Protein AF-A0A8T2WUZ8-F1 (afdb_monomer_lite)

Radius of gyration: 17.4 Å; chains: 1; bounding box: 38×39×37 Å

pLDDT: mean 89.7, std 8.57, range [50.97, 95.38]

InterPro domains:
  IPR001266 Small ribosomal subunit protein eS19 [PF01090] (1-62)
  IPR001266 Small ribosomal subunit protein eS19 [PTHR11710] (1-63)
  IPR001266 Small ribosomal subunit protein eS19 [SM01413] (1-64)
  IPR018277 Small ribosomal subunit protein eS19, conserved site [PS00628] (12-31)
  IPR036388 Winged helix-like DNA-binding domain superfamily [G3DSA:1.10.10.10] (1-65)
  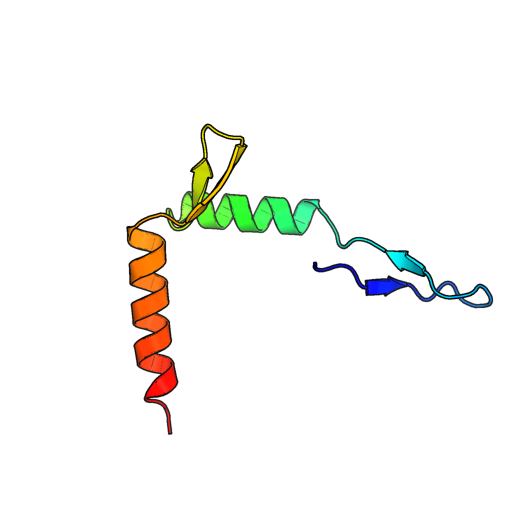IPR036390 Winged helix DNA-binding domain superfamily [SSF46785] (1-63)

Foldseek 3Di:
DPWDFDDPDPDGTDIDDDDPVVVVVVQVVCVVVVQWDADPVGDIDGDPVNVVVVVVVVVVVVPDD

Secondary structure (DSSP, 8-state):
---EEEEETTEEEEEEPPPHHHHHHHHHHHHHTTSEEE-TTSSEEE-HHHHHHHHHHHHHHTT--

Organism: Populus deltoides (NCBI:txid3696)

Sequence (65 aa):
IYGGSKRNGSRPPHFCKSSGSIARHILQQLQNVNIIDIDPKGGRRITSSGQRDLDQVAGRIVVAP

Structure (mmCIF, N/CA/C/O backbone):
data_AF-A0A8T2WUZ8-F1
#
_entry.id   AF-A0A8T2WUZ8-F1
#
loop_
_atom_site.group_PDB
_atom_site.id
_atom_site.type_symbol
_atom_site.label_atom_id
_atom_site.label_alt_id
_atom_site.label_comp_id
_atom_site.label_asym_id
_atom_site.label_entity_id
_atom_site.label_seq_id
_atom_site.pdbx_PDB_ins_code
_atom_site.Cartn_x
_atom_site.Cartn_y
_atom_site.Cartn_z
_atom_site.occupancy
_atom_site.B_iso_or_equiv
_atom_site.auth_seq_id
_atom_site.auth_comp_id
_atom_site.auth_asym_id
_atom_site.auth_atom_id
_atom_site.pdbx_PDB_model_num
ATOM 1 N N . ILE A 1 1 ? 10.716 -2.065 -0.995 1.00 83.69 1 ILE A N 1
ATOM 2 C CA . ILE A 1 1 ? 9.809 -3.232 -0.936 1.00 83.69 1 ILE A CA 1
ATOM 3 C C . ILE A 1 1 ? 9.397 -3.636 -2.346 1.00 83.69 1 ILE A C 1
ATOM 5 O O . ILE A 1 1 ? 10.005 -4.552 -2.859 1.00 83.69 1 ILE A O 1
ATOM 9 N N . TYR A 1 2 ? 8.512 -2.909 -3.033 1.00 91.06 2 TYR A N 1
ATOM 10 C CA . TYR A 1 2 ? 8.015 -3.322 -4.363 1.00 91.06 2 TYR A CA 1
ATOM 11 C C . TYR A 1 2 ? 8.883 -2.913 -5.571 1.00 91.06 2 TYR A C 1
ATOM 13 O O . TYR A 1 2 ? 8.455 -3.046 -6.712 1.00 91.06 2 TYR A O 1
ATOM 21 N N . GLY A 1 3 ? 10.081 -2.368 -5.338 1.00 91.81 3 GLY A N 1
ATOM 22 C CA . GLY A 1 3 ? 11.019 -2.020 -6.412 1.00 91.81 3 GLY A CA 1
ATOM 23 C C . GLY A 1 3 ? 11.821 -3.231 -6.887 1.00 91.81 3 GLY A C 1
ATOM 24 O O . GLY A 1 3 ? 11.818 -4.272 -6.237 1.00 91.81 3 GLY A O 1
ATOM 25 N N . GLY A 1 4 ? 12.553 -3.077 -7.986 1.00 94.38 4 GLY A N 1
ATOM 26 C CA . GLY A 1 4 ? 13.320 -4.169 -8.581 1.00 94.38 4 GLY A CA 1
ATOM 27 C C . GLY A 1 4 ? 14.541 -3.696 -9.356 1.00 94.38 4 GLY A C 1
ATOM 28 O O . GLY A 1 4 ? 14.807 -2.499 -9.478 1.00 94.38 4 GLY A O 1
ATOM 29 N N . SER A 1 5 ? 15.297 -4.659 -9.875 1.00 92.75 5 SER A N 1
ATOM 30 C CA . SER A 1 5 ? 16.451 -4.404 -10.734 1.00 92.75 5 SER A CA 1
ATOM 31 C C . SER A 1 5 ? 15.986 -3.897 -12.101 1.00 92.75 5 SER A C 1
ATOM 33 O O . SER A 1 5 ? 15.312 -4.613 -12.842 1.00 92.75 5 SER A O 1
ATOM 35 N N . LYS A 1 6 ? 16.309 -2.646 -12.439 1.00 93.88 6 LYS A N 1
ATOM 36 C CA . LYS A 1 6 ? 15.955 -2.053 -13.730 1.00 93.88 6 LYS A CA 1
ATOM 37 C C . LYS A 1 6 ? 17.027 -2.379 -14.760 1.00 93.88 6 LYS A C 1
ATOM 39 O O . LYS A 1 6 ? 18.188 -1.996 -14.608 1.00 93.88 6 LYS A O 1
ATOM 44 N N . ARG A 1 7 ? 16.615 -3.029 -15.849 1.00 93.25 7 ARG A N 1
ATOM 45 C CA . ARG A 1 7 ? 17.465 -3.269 -17.018 1.00 93.25 7 ARG A CA 1
ATOM 46 C C . ARG A 1 7 ? 17.671 -1.961 -17.788 1.00 93.25 7 ARG A C 1
ATOM 48 O O . ARG A 1 7 ? 16.725 -1.429 -18.360 1.00 93.25 7 ARG A O 1
ATOM 55 N N . ASN A 1 8 ? 18.910 -1.471 -17.828 1.00 91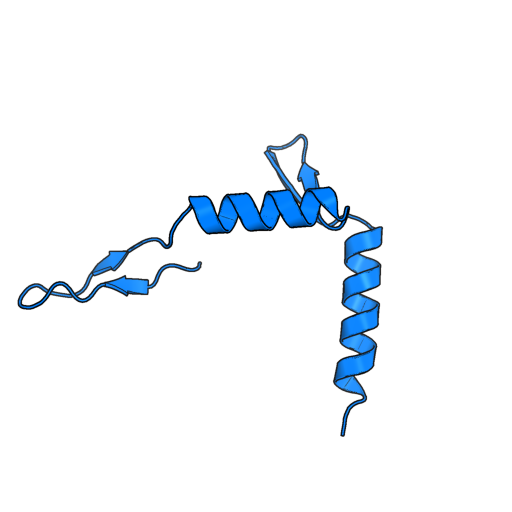.50 8 ASN A N 1
ATOM 56 C CA . ASN A 1 8 ? 19.296 -0.219 -18.496 1.00 91.50 8 ASN A CA 1
ATOM 57 C C . ASN A 1 8 ? 20.006 -0.454 -19.850 1.00 91.50 8 ASN A C 1
ATOM 59 O O . ASN A 1 8 ? 20.835 0.352 -20.276 1.00 91.50 8 ASN A O 1
ATOM 63 N N . GLY A 1 9 ? 19.712 -1.570 -20.525 1.00 94.88 9 GLY A N 1
ATOM 64 C CA . GLY A 1 9 ? 20.349 -1.939 -21.793 1.00 94.88 9 GLY A CA 1
ATOM 65 C C . GLY A 1 9 ? 21.808 -2.358 -21.604 1.00 94.88 9 GLY A C 1
ATOM 66 O O . GLY A 1 9 ? 22.071 -3.338 -20.915 1.00 94.88 9 GLY A O 1
ATOM 67 N N . SER A 1 10 ? 22.740 -1.621 -22.218 1.00 94.56 10 SER A N 1
ATOM 68 C CA . SER A 1 10 ? 24.187 -1.886 -22.139 1.00 94.56 10 SER A CA 1
ATOM 69 C C . SER A 1 10 ? 24.823 -1.460 -20.810 1.00 94.56 10 SER A C 1
ATOM 71 O O . SER A 1 10 ? 25.956 -1.845 -20.529 1.00 94.56 10 SER A O 1
ATOM 73 N N . ARG A 1 11 ? 24.139 -0.635 -20.006 1.00 92.94 11 ARG A N 1
ATOM 74 C CA . ARG A 1 11 ? 24.626 -0.208 -18.686 1.00 92.94 11 ARG A CA 1
ATOM 75 C C . ARG A 1 11 ? 24.260 -1.246 -17.617 1.00 92.94 11 ARG A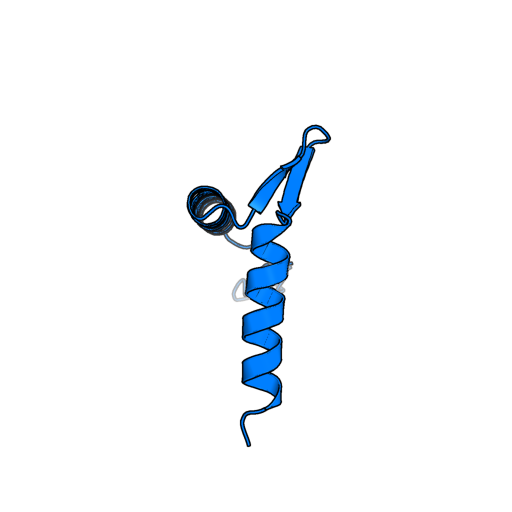 C 1
ATOM 77 O O . ARG A 1 11 ? 23.188 -1.851 -17.734 1.00 92.94 11 ARG A O 1
ATOM 84 N N . PRO A 1 12 ? 25.079 -1.408 -16.557 1.00 94.25 12 PRO A N 1
ATOM 85 C CA . PRO A 1 12 ? 24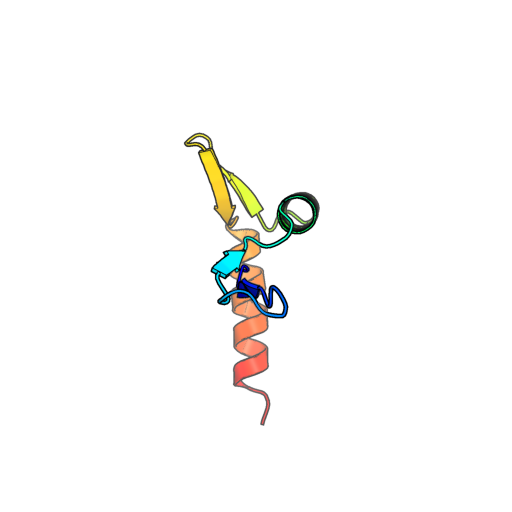.756 -2.294 -15.448 1.00 94.25 12 PRO A CA 1
ATOM 86 C C . PRO A 1 12 ? 23.362 -2.024 -14.856 1.00 94.25 12 PRO A C 1
ATOM 88 O O . PRO A 1 12 ? 22.878 -0.880 -14.856 1.00 94.25 12 PRO A O 1
ATOM 91 N N . PRO A 1 13 ? 22.683 -3.073 -14.369 1.00 94.25 13 PRO A N 1
ATOM 92 C CA . PRO A 1 13 ? 21.383 -2.922 -13.748 1.00 94.25 13 PRO A CA 1
ATOM 93 C C . PRO A 1 13 ? 21.499 -2.245 -12.376 1.00 94.25 13 PRO A C 1
ATOM 95 O O . PRO A 1 13 ? 22.409 -2.524 -11.599 1.00 94.25 13 PRO A O 1
ATOM 98 N N . HIS A 1 14 ? 20.535 -1.380 -12.064 1.00 93.75 14 HIS A N 1
ATOM 99 C CA . HIS A 1 14 ? 20.437 -0.703 -10.769 1.00 93.75 14 HIS A CA 1
ATOM 100 C C . HIS A 1 14 ? 19.027 -0.842 -10.201 1.00 93.75 14 HIS A C 1
ATOM 102 O O . HIS A 1 14 ? 18.052 -0.962 -10.945 1.00 93.75 14 HIS A O 1
ATOM 108 N N . PHE A 1 15 ? 18.903 -0.795 -8.876 1.00 94.06 15 PHE A N 1
ATOM 109 C CA . PHE A 1 15 ? 17.602 -0.837 -8.219 1.00 94.06 15 PHE A CA 1
ATOM 110 C C . PHE A 1 15 ? 16.776 0.409 -8.556 1.00 94.06 15 PHE A C 1
ATOM 112 O O . PHE A 1 15 ? 17.234 1.540 -8.396 1.00 94.06 15 PHE A O 1
ATOM 119 N N . CYS A 1 16 ? 15.532 0.207 -8.981 1.00 93.00 16 CYS A N 1
ATOM 120 C CA . CYS A 1 16 ? 14.549 1.266 -9.151 1.00 93.00 16 CYS A CA 1
ATOM 121 C C . CYS A 1 16 ? 13.327 1.010 -8.277 1.00 93.00 16 CYS A C 1
ATOM 123 O O . CYS A 1 16 ? 12.824 -0.109 -8.161 1.00 93.00 16 CYS A O 1
ATOM 125 N N . LYS A 1 17 ? 12.834 2.093 -7.675 1.00 93.00 17 LYS A N 1
ATOM 126 C CA . LYS A 1 17 ? 11.607 2.089 -6.880 1.00 93.00 17 LYS A CA 1
ATOM 127 C C . LYS A 1 17 ? 10.403 1.857 -7.797 1.00 93.00 17 LYS A C 1
ATOM 129 O O . LYS A 1 17 ? 10.388 2.309 -8.940 1.00 93.00 17 LYS A O 1
ATOM 134 N N . SER A 1 18 ? 9.391 1.176 -7.273 1.00 92.19 18 SER A N 1
ATOM 135 C CA . SER A 1 18 ? 8.087 1.058 -7.921 1.00 92.19 18 SER A CA 1
ATOM 136 C C . SER A 1 18 ? 7.347 2.393 -7.945 1.00 92.19 18 SER A C 1
ATOM 138 O O . SER A 1 18 ? 7.705 3.339 -7.238 1.00 92.19 18 SER A O 1
ATOM 140 N N . SER A 1 19 ? 6.262 2.448 -8.718 1.00 93.50 19 SER A N 1
ATOM 141 C CA . SER A 1 19 ? 5.389 3.618 -8.741 1.00 93.50 19 SER A CA 1
ATOM 142 C C . SER A 1 19 ? 4.795 3.905 -7.359 1.00 93.50 19 SER A C 1
ATOM 144 O O . SER A 1 19 ? 4.104 3.072 -6.768 1.00 93.50 19 SER A O 1
ATOM 146 N N . GLY A 1 20 ? 5.045 5.115 -6.855 1.00 93.69 20 GLY A N 1
ATOM 147 C CA . GLY A 1 20 ? 4.466 5.592 -5.600 1.00 93.69 20 GLY A CA 1
ATOM 148 C C . GLY A 1 20 ? 2.988 5.974 -5.717 1.00 93.69 20 GLY A C 1
ATOM 149 O O . GLY A 1 20 ? 2.282 5.946 -4.711 1.00 93.69 20 GLY A O 1
ATOM 150 N N . SER A 1 21 ? 2.498 6.308 -6.920 1.00 94.62 21 SER A N 1
ATOM 151 C CA . SER A 1 21 ? 1.084 6.657 -7.125 1.00 94.62 21 SER A CA 1
ATOM 152 C C . SER A 1 21 ? 0.179 5.446 -6.926 1.00 94.62 21 SER A C 1
ATOM 154 O O . SER A 1 21 ? -0.812 5.550 -6.211 1.00 94.62 21 SER A O 1
ATOM 156 N N . ILE A 1 22 ? 0.575 4.290 -7.467 1.00 94.19 22 ILE A N 1
ATOM 157 C CA . ILE A 1 22 ? -0.159 3.026 -7.326 1.00 94.19 22 ILE A CA 1
ATOM 158 C C . ILE A 1 22 ? -0.228 2.624 -5.852 1.00 94.19 22 ILE A C 1
ATOM 160 O O . ILE A 1 22 ? -1.313 2.400 -5.323 1.00 94.19 22 ILE A O 1
ATOM 164 N N . ALA A 1 23 ? 0.917 2.612 -5.160 1.00 93.12 23 ALA A N 1
ATOM 165 C CA . ALA A 1 23 ? 0.963 2.268 -3.742 1.00 93.12 23 ALA A CA 1
ATOM 166 C C . ALA A 1 23 ? 0.088 3.207 -2.892 1.00 93.12 23 ALA A C 1
ATOM 168 O O . ALA A 1 23 ? -0.657 2.748 -2.030 1.00 93.12 23 ALA A O 1
ATOM 169 N N . ARG A 1 24 ? 0.124 4.521 -3.159 1.00 93.88 24 ARG A N 1
ATOM 170 C CA . ARG A 1 24 ? -0.725 5.497 -2.460 1.00 93.88 24 ARG A CA 1
ATOM 171 C C . ARG A 1 24 ? -2.207 5.259 -2.729 1.00 93.88 24 ARG A C 1
ATOM 173 O O . ARG A 1 24 ? -2.988 5.283 -1.782 1.00 93.88 24 ARG A O 1
ATOM 180 N N . HIS A 1 25 ? -2.572 5.044 -3.990 1.00 95.00 25 HIS A N 1
ATOM 181 C CA . HIS A 1 25 ? -3.959 4.863 -4.396 1.00 95.00 25 HIS A CA 1
ATOM 182 C C . HIS A 1 25 ? -4.569 3.615 -3.758 1.00 95.00 25 HIS A C 1
ATOM 184 O O . HIS A 1 25 ? -5.626 3.709 -3.145 1.00 95.00 25 HIS A O 1
ATOM 190 N N . ILE A 1 26 ? -3.871 2.476 -3.801 1.00 94.19 26 ILE A N 1
ATOM 191 C CA . ILE A 1 26 ? -4.334 1.231 -3.167 1.00 94.19 26 ILE A CA 1
ATOM 192 C C . ILE A 1 26 ? -4.571 1.443 -1.673 1.00 94.19 26 ILE A C 1
ATOM 19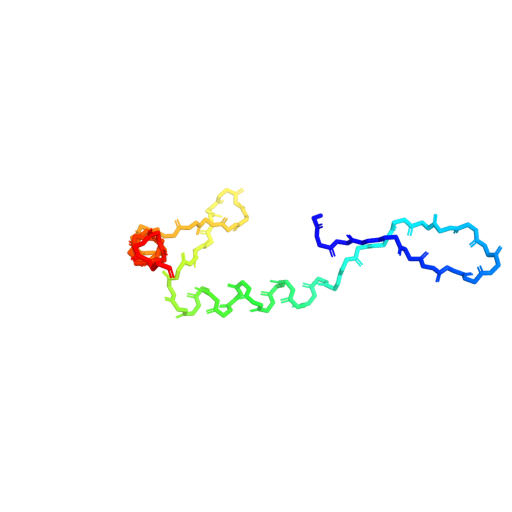4 O O . ILE A 1 26 ? -5.611 1.059 -1.149 1.00 94.19 26 ILE A O 1
ATOM 198 N N . LEU A 1 27 ? -3.640 2.103 -0.982 1.00 93.12 27 LEU A N 1
ATOM 199 C CA . LEU A 1 27 ? -3.803 2.341 0.445 1.00 93.12 27 LEU A CA 1
ATOM 200 C C . LEU A 1 27 ? -4.992 3.278 0.735 1.00 93.12 27 LEU A C 1
ATOM 202 O O . LEU A 1 27 ? -5.704 3.060 1.709 1.00 93.12 27 LEU A O 1
ATOM 206 N N . GLN A 1 28 ? -5.237 4.303 -0.092 1.00 94.25 28 GLN A N 1
ATOM 207 C CA . GLN A 1 28 ? -6.438 5.148 0.020 1.00 94.25 28 GLN A CA 1
ATOM 208 C C . GLN A 1 28 ? -7.725 4.338 -0.188 1.00 94.25 28 GLN A C 1
ATOM 210 O O . GLN A 1 28 ? -8.666 4.505 0.577 1.00 94.25 28 GLN A O 1
ATOM 215 N N . GLN A 1 29 ? -7.751 3.418 -1.156 1.00 95.38 29 GLN A N 1
ATOM 216 C CA . GLN A 1 29 ? -8.903 2.534 -1.349 1.00 95.38 29 GLN A CA 1
ATOM 217 C C . GLN A 1 29 ? -9.130 1.620 -0.139 1.00 95.38 29 GLN A C 1
ATOM 219 O O . GLN A 1 29 ? -10.252 1.508 0.339 1.00 95.38 29 GLN A O 1
ATOM 224 N N . LEU A 1 30 ? -8.073 1.030 0.425 1.00 93.12 30 LEU A N 1
ATOM 225 C CA . LEU A 1 30 ? -8.181 0.203 1.636 1.00 93.12 30 LEU A CA 1
ATOM 226 C C . LEU A 1 30 ? -8.630 0.997 2.871 1.00 93.12 30 LEU A C 1
ATOM 228 O O . LEU A 1 30 ? -9.251 0.432 3.771 1.00 93.12 30 LEU A O 1
ATOM 232 N N . GLN A 1 31 ? -8.346 2.299 2.901 1.00 92.56 31 GLN A N 1
ATOM 233 C CA . GLN A 1 31 ? -8.870 3.201 3.920 1.00 92.56 31 GLN A CA 1
ATOM 234 C C . GLN A 1 31 ? -10.368 3.466 3.731 1.00 92.56 31 GLN A C 1
ATOM 236 O O . GLN A 1 31 ? -11.106 3.420 4.707 1.00 92.56 31 GLN A O 1
ATOM 241 N N . ASN A 1 32 ? -10.846 3.634 2.493 1.00 92.25 32 ASN A N 1
ATOM 242 C CA . ASN A 1 32 ? -12.284 3.755 2.210 1.00 92.25 32 ASN A CA 1
ATOM 243 C C . ASN A 1 32 ? -13.070 2.497 2.620 1.00 92.25 32 ASN A C 1
ATOM 245 O O . ASN A 1 32 ? -14.229 2.588 3.013 1.00 92.25 32 ASN A O 1
ATOM 249 N N . VAL A 1 33 ? -12.434 1.324 2.546 1.00 91.19 33 VAL A N 1
ATOM 250 C CA . VAL A 1 33 ? -13.002 0.034 2.976 1.00 91.19 33 VAL A CA 1
ATOM 251 C C . VAL A 1 33 ? -12.831 -0.196 4.495 1.00 91.19 33 VAL A C 1
ATOM 253 O O . VAL A 1 33 ? -13.255 -1.217 5.020 1.00 91.19 33 VAL A O 1
ATOM 256 N N . ASN A 1 34 ? -12.259 0.762 5.237 1.00 88.25 34 ASN A N 1
ATOM 257 C CA . ASN A 1 34 ? -12.027 0.714 6.692 1.00 88.25 34 ASN A CA 1
ATOM 258 C C . ASN A 1 34 ? -11.113 -0.430 7.179 1.00 88.25 34 ASN A C 1
ATOM 260 O O . ASN A 1 34 ? -11.171 -0.835 8.343 1.00 88.25 34 ASN A O 1
ATOM 264 N N . ILE A 1 35 ? -10.233 -0.937 6.312 1.00 91.19 35 ILE A N 1
ATOM 265 C CA . ILE A 1 35 ? -9.232 -1.962 6.665 1.00 91.19 35 ILE A CA 1
ATOM 266 C C . ILE A 1 35 ? -7.968 -1.310 7.250 1.00 91.19 35 ILE A C 1
ATOM 268 O O . ILE A 1 35 ? -7.282 -1.882 8.098 1.00 91.19 35 ILE A O 1
ATOM 272 N N . ILE A 1 36 ? -7.642 -0.100 6.793 1.00 92.81 36 ILE A N 1
ATOM 273 C CA . ILE A 1 36 ? -6.433 0.641 7.165 1.00 92.81 36 ILE A CA 1
ATOM 274 C C . ILE A 1 36 ? -6.823 2.055 7.598 1.00 92.81 36 ILE A C 1
ATOM 276 O O . ILE A 1 36 ? -7.664 2.673 6.957 1.00 92.81 36 ILE A O 1
ATOM 280 N N . ASP A 1 37 ? -6.162 2.590 8.621 1.00 90.50 37 ASP A N 1
ATOM 281 C CA . ASP A 1 37 ? -6.347 3.955 9.116 1.00 90.50 37 ASP A CA 1
ATOM 282 C C . ASP A 1 37 ? -5.023 4.742 9.148 1.00 90.50 37 ASP A C 1
ATOM 284 O O . ASP A 1 37 ? -3.929 4.180 9.003 1.00 90.50 37 ASP A O 1
ATOM 288 N N . ILE A 1 38 ? -5.116 6.062 9.296 1.00 90.12 38 ILE A N 1
ATOM 289 C CA . ILE A 1 38 ? -3.968 6.961 9.431 1.00 90.12 38 ILE A CA 1
ATOM 290 C C . ILE A 1 38 ? -3.520 6.962 10.892 1.00 90.12 38 ILE A C 1
ATOM 292 O O . ILE A 1 38 ? -4.292 7.271 11.795 1.00 90.12 38 ILE A O 1
ATOM 296 N N . ASP A 1 39 ? -2.248 6.640 11.128 1.00 91.06 39 ASP A N 1
ATOM 297 C CA . ASP A 1 39 ? -1.680 6.710 12.475 1.00 91.06 39 ASP A CA 1
ATOM 298 C C . ASP A 1 39 ? -1.311 8.171 12.808 1.00 91.06 39 ASP A C 1
ATOM 300 O O . ASP A 1 39 ? -0.640 8.819 11.994 1.00 91.06 39 ASP A O 1
ATOM 304 N N . PRO A 1 40 ? -1.684 8.708 13.987 1.00 87.56 40 PRO A N 1
ATOM 305 C CA . PRO A 1 40 ? -1.271 10.044 14.426 1.00 87.56 40 PRO A CA 1
ATOM 306 C C . PRO A 1 40 ? 0.253 10.230 14.509 1.00 87.56 40 PRO A C 1
ATOM 308 O O . PRO A 1 40 ? 0.733 11.356 14.403 1.00 87.56 40 PRO A O 1
ATOM 311 N N . LYS A 1 41 ? 1.035 9.152 14.665 1.00 88.75 41 LYS A N 1
ATOM 312 C CA . LYS A 1 41 ? 2.511 9.193 14.637 1.00 88.75 41 LYS A CA 1
ATOM 313 C C . LYS A 1 41 ? 3.092 9.215 13.217 1.00 88.75 41 LYS A C 1
ATOM 315 O O . LYS A 1 41 ? 4.309 9.281 13.051 1.00 88.75 41 LYS A O 1
ATOM 320 N N . GLY A 1 42 ? 2.230 9.178 12.204 1.00 86.62 42 GLY A N 1
ATOM 321 C CA . GLY A 1 42 ? 2.587 9.108 10.796 1.00 86.62 42 GLY A CA 1
ATOM 322 C C . GLY A 1 42 ? 2.542 7.682 10.248 1.00 86.62 42 GLY A C 1
ATOM 323 O O . GLY A 1 42 ? 2.755 6.697 10.950 1.00 86.62 42 GLY A O 1
ATOM 324 N N . GLY A 1 43 ? 2.277 7.577 8.946 1.00 88.75 43 GLY A N 1
ATOM 325 C CA . GLY A 1 43 ? 2.124 6.297 8.260 1.00 88.75 43 GLY A CA 1
ATOM 326 C C . GLY A 1 43 ? 0.685 5.790 8.276 1.00 88.75 43 GLY A C 1
ATOM 327 O O . GLY A 1 43 ? -0.269 6.566 8.303 1.00 88.75 43 GLY A O 1
ATOM 328 N N . ARG A 1 44 ? 0.534 4.472 8.163 1.00 91.31 44 ARG A N 1
ATOM 329 C CA . ARG A 1 44 ? -0.762 3.799 8.096 1.00 91.31 44 ARG A CA 1
ATOM 330 C C . ARG A 1 44 ? -0.750 2.583 9.001 1.00 91.31 44 ARG A C 1
ATOM 332 O O . ARG A 1 44 ? 0.240 1.855 9.025 1.00 91.31 44 ARG A O 1
ATOM 339 N N . ARG A 1 45 ? -1.854 2.360 9.701 1.00 92.56 45 ARG A N 1
ATOM 340 C CA . ARG A 1 45 ? -2.026 1.279 10.667 1.00 92.56 45 ARG A CA 1
ATOM 341 C C . ARG A 1 45 ? -3.232 0.429 10.283 1.00 92.56 45 ARG A C 1
ATOM 343 O O . ARG A 1 45 ? -4.215 0.945 9.767 1.00 92.56 45 ARG A O 1
ATOM 350 N N . ILE A 1 46 ? -3.162 -0.873 10.534 1.00 92.88 46 ILE A N 1
ATOM 351 C CA . ILE A 1 46 ? -4.311 -1.765 10.358 1.00 92.88 46 ILE A CA 1
ATOM 352 C C . ILE A 1 46 ? -5.381 -1.508 11.432 1.00 92.88 46 ILE A C 1
ATOM 354 O O . ILE A 1 46 ? -5.056 -1.294 12.605 1.00 92.88 46 ILE A O 1
ATOM 358 N N . THR A 1 47 ? -6.652 -1.514 11.034 1.00 93.50 47 THR A N 1
ATOM 359 C CA . THR A 1 47 ? -7.785 -1.401 11.961 1.00 93.50 47 THR A CA 1
ATOM 360 C C . THR A 1 47 ? -8.066 -2.742 12.642 1.00 93.50 47 THR A C 1
ATOM 362 O O . THR A 1 47 ? -7.703 -3.804 12.139 1.00 93.50 47 THR A O 1
ATOM 365 N N . SER A 1 48 ? -8.743 -2.713 13.793 1.00 90.62 48 SER A N 1
ATOM 366 C CA . SER A 1 48 ? -9.158 -3.944 14.488 1.00 90.62 48 SER A CA 1
ATOM 367 C C . SER A 1 48 ? -10.099 -4.802 13.624 1.00 90.62 48 SER A C 1
ATOM 369 O O . SER A 1 48 ? -9.964 -6.023 13.568 1.00 90.62 48 SER A O 1
ATOM 371 N N . SER A 1 49 ? -11.008 -4.157 12.880 1.00 90.50 49 SER A N 1
ATOM 372 C CA . SER A 1 49 ? -11.871 -4.819 11.894 1.00 90.50 49 SER A CA 1
ATOM 373 C C . SER A 1 49 ? -11.066 -5.424 10.745 1.00 90.50 49 SER A C 1
ATOM 375 O O . SER A 1 49 ? -11.245 -6.597 10.437 1.00 90.50 49 SER A O 1
ATOM 377 N N . GLY A 1 50 ? -10.122 -4.668 10.175 1.00 91.94 50 GLY A N 1
ATOM 378 C CA . GLY A 1 50 ? -9.270 -5.142 9.087 1.00 91.94 50 GLY A CA 1
ATOM 379 C C . GLY A 1 50 ? -8.437 -6.363 9.473 1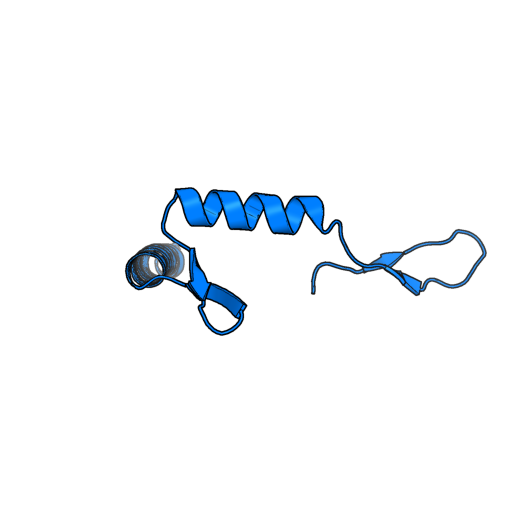.00 91.94 50 GLY A C 1
ATOM 380 O O . GLY A 1 50 ? -8.302 -7.287 8.678 1.00 91.94 50 GLY A O 1
ATOM 381 N N . GLN A 1 51 ? -7.924 -6.409 10.705 1.00 92.75 51 GLN A N 1
ATOM 382 C CA . GLN A 1 51 ? -7.210 -7.581 11.212 1.00 92.75 51 GLN A CA 1
ATOM 383 C C . GLN A 1 51 ? -8.124 -8.813 11.283 1.00 92.75 51 GLN A C 1
ATOM 385 O O . GLN A 1 51 ? -7.776 -9.863 10.747 1.00 92.75 51 GLN A O 1
ATOM 390 N N . ARG A 1 52 ? -9.321 -8.668 11.867 1.00 92.94 52 ARG A N 1
ATOM 391 C CA . ARG A 1 52 ? -10.305 -9.755 11.963 1.00 92.94 52 ARG A CA 1
ATOM 392 C C . ARG A 1 52 ? -10.694 -10.307 10.591 1.00 92.94 52 ARG A C 1
ATOM 394 O O . ARG A 1 52 ? -10.786 -11.523 10.437 1.00 92.94 52 ARG A O 1
ATOM 401 N N . ASP A 1 53 ? -10.930 -9.437 9.614 1.00 90.94 53 ASP A N 1
ATOM 402 C CA . ASP A 1 53 ? -11.341 -9.847 8.269 1.00 90.94 53 ASP A CA 1
ATOM 403 C C . ASP A 1 53 ? -10.232 -10.644 7.566 1.00 90.94 53 ASP A C 1
ATOM 405 O O . ASP A 1 53 ? -10.497 -11.678 6.947 1.00 90.94 53 ASP A O 1
ATOM 409 N N . LEU A 1 54 ? -8.974 -10.215 7.713 1.00 90.94 54 LEU A N 1
ATOM 410 C CA . LEU A 1 54 ? -7.821 -10.948 7.187 1.00 90.94 54 LEU A CA 1
ATOM 411 C C . LEU A 1 54 ? -7.645 -12.309 7.869 1.00 90.94 54 LEU A C 1
ATOM 413 O O . LEU A 1 54 ? -7.416 -13.301 7.176 1.00 90.94 54 LEU A O 1
ATOM 417 N N . ASP A 1 55 ? -7.814 -12.380 9.191 1.00 92.06 55 ASP A N 1
ATOM 418 C CA . ASP A 1 55 ? -7.726 -13.635 9.948 1.00 92.06 55 ASP A CA 1
ATOM 419 C C . ASP A 1 55 ? -8.830 -14.625 9.533 1.00 92.06 55 ASP A C 1
ATOM 421 O O . ASP A 1 55 ? -8.585 -15.825 9.391 1.00 92.06 55 ASP A O 1
ATOM 425 N N . GLN A 1 56 ? -10.044 -14.135 9.255 1.00 90.94 56 GLN A N 1
ATOM 426 C CA . GLN A 1 56 ? -11.137 -14.965 8.738 1.00 90.94 56 GLN A CA 1
ATOM 427 C C . GLN A 1 56 ? -10.837 -15.537 7.350 1.00 90.94 56 GLN A C 1
ATOM 429 O O . GLN A 1 56 ? -11.141 -16.703 7.086 1.00 90.94 56 GLN A O 1
ATOM 434 N N . VAL A 1 57 ? -10.254 -14.737 6.454 1.00 90.12 57 VAL A N 1
ATOM 435 C CA . VAL A 1 57 ? -9.846 -15.207 5.123 1.00 90.12 57 VAL A CA 1
ATOM 436 C C . VAL A 1 57 ? -8.707 -16.218 5.239 1.00 90.12 57 VAL A C 1
ATOM 438 O O . VAL A 1 57 ? -8.770 -17.274 4.609 1.00 90.12 57 VAL A O 1
ATOM 441 N N . ALA A 1 58 ? -7.709 -15.950 6.084 1.00 90.00 58 ALA A N 1
ATOM 442 C CA . ALA A 1 58 ? -6.597 -16.864 6.322 1.00 90.00 58 ALA A CA 1
ATOM 443 C C . ALA A 1 58 ? -7.082 -18.230 6.835 1.00 90.00 58 ALA A C 1
ATOM 445 O O . ALA A 1 58 ? -6.691 -19.263 6.292 1.00 90.00 58 ALA A O 1
ATOM 446 N N . GLY A 1 59 ? -8.007 -18.244 7.802 1.00 88.69 59 GLY A N 1
ATOM 447 C CA . GLY A 1 59 ? -8.597 -19.477 8.330 1.00 88.69 59 GLY A CA 1
ATOM 448 C C . GLY A 1 59 ? -9.352 -20.310 7.286 1.00 88.69 59 GLY A C 1
ATOM 449 O O . GLY A 1 59 ? -9.389 -21.530 7.396 1.00 88.69 59 GLY A O 1
ATOM 450 N N . ARG A 1 60 ? -9.916 -19.684 6.244 1.00 83.50 60 ARG A N 1
ATOM 451 C CA . ARG A 1 60 ? -10.572 -20.400 5.133 1.00 83.50 60 ARG A CA 1
ATOM 452 C C . ARG A 1 60 ? -9.569 -21.021 4.164 1.00 83.50 60 ARG A C 1
ATOM 454 O O . ARG A 1 60 ? -9.796 -22.131 3.700 1.00 83.50 60 ARG A O 1
ATOM 461 N N . ILE A 1 61 ? -8.481 -20.314 3.854 1.00 80.50 61 ILE A N 1
ATOM 462 C CA . ILE A 1 61 ? -7.478 -20.764 2.874 1.00 80.50 61 ILE A CA 1
ATOM 463 C C . ILE A 1 61 ? -6.691 -21.970 3.402 1.00 80.50 61 ILE A C 1
ATOM 465 O O . ILE A 1 61 ? -6.422 -22.892 2.644 1.00 80.50 61 ILE A O 1
ATOM 469 N N . VAL A 1 62 ? -6.368 -22.005 4.698 1.00 69.25 62 VAL A N 1
ATOM 470 C CA . VAL A 1 62 ? -5.616 -23.120 5.313 1.00 69.25 62 VAL A CA 1
ATOM 471 C C . VAL A 1 62 ? -6.410 -24.438 5.321 1.00 69.25 62 VAL A C 1
ATOM 473 O O . VAL A 1 62 ? -5.828 -25.509 5.447 1.00 69.25 62 VAL A O 1
ATOM 476 N N . VAL A 1 63 ? -7.734 -24.375 5.158 1.00 58.88 63 VAL A N 1
ATOM 477 C CA . VAL A 1 63 ? -8.630 -25.544 5.142 1.00 58.88 63 VAL A CA 1
ATOM 478 C C . VAL A 1 63 ? -8.940 -26.013 3.708 1.00 58.88 63 VAL A C 1
ATOM 480 O O . VAL A 1 63 ? -9.629 -27.015 3.528 1.00 58.88 63 VAL A O 1
ATOM 483 N N . ALA A 1 64 ? -8.430 -25.332 2.676 1.00 50.97 64 ALA A N 1
ATOM 484 C CA . ALA A 1 64 ? -8.574 -25.786 1.295 1.00 50.97 64 ALA A CA 1
ATOM 485 C C . ALA A 1 64 ? -7.592 -26.950 1.008 1.00 50.97 64 ALA A C 1
ATOM 487 O O . ALA A 1 64 ? -6.387 -26.743 1.170 1.00 50.97 64 ALA A O 1
ATOM 488 N N . PRO A 1 65 ? -8.079 -28.154 0.634 1.00 55.66 65 PRO A N 1
ATOM 489 C CA . PRO A 1 65 ? -7.232 -29.288 0.255 1.00 55.66 65 PRO A CA 1
ATOM 490 C C . PRO A 1 65 ? -6.518 -29.083 -1.088 1.00 55.66 65 PRO A C 1
ATOM 492 O O . PRO A 1 65 ? -7.048 -28.334 -1.943 1.00 55.66 65 PRO A O 1
#